Protein AF-A0A955KYK0-F1 (afdb_monomer)

pLDDT: mean 87.29, std 10.9, range [52.12, 98.12]

Secondary structure (DSSP, 8-state):
---HHHHHHHHHHHHHHHHHHHHHSS-S---HHHHHHHHHHHHHHHHHHHHHHHHHHTT--S-HHHHHT--HHHHHHHHHHHHHHHHHHHHHTT---HHHHHHHHHHHHHHTT-

Radius of gyration: 17.11 Å; Cα contacts (8 Å, |Δi|>4): 64; chains: 1; bounding box: 44×31×44 Å

Sequence (114 aa):
MISETVWNELMQYIDHIHDKTPELTIKKSLSQTEHTLSALSCLTEEVGELAAEVRKFTKCSFSQRKVDAFCIEDLENEASDVLITLLLLLKSVGIENLDESLIRKVGKNKARGY

Mean predicted aligned error: 5.68 Å

Nearest PDB structures (foldseek):
  2efk-assembly1_A-2  TM=2.787E-01  e=3.062E+00  Homo sapiens
  7nsu-assembly1_D  TM=2.883E-01  e=4.024E+00  Escherichia coli
  7a0g-assembly1_JJJ  TM=2.681E-01  e=3.415E+00  Serratia marcescens

Solvent-accessible surface area (backbone atoms only — not comparable to full-atom values): 6330 Å² total; per-residue (Å²): 131,87,48,72,67,60,51,52,52,49,52,52,48,48,51,52,48,62,71,42,44,59,78,75,38,97,56,81,80,69,50,63,66,53,48,33,52,50,33,50,50,51,34,54,49,32,50,51,52,31,53,48,41,51,25,18,71,71,61,71,44,98,41,66,71,53,32,74,63,55,53,70,66,58,42,54,48,30,52,45,48,31,50,52,35,46,53,44,31,43,49,48,71,68,55,86,59,58,67,63,51,50,53,54,50,51,55,56,37,49,78,72,73,99

Structure (mmCIF, N/CA/C/O backbone):
data_AF-A0A955KYK0-F1
#
_entry.id   AF-A0A955KYK0-F1
#
loop_
_atom_site.group_PDB
_atom_site.id
_atom_site.type_symbol
_atom_site.label_atom_id
_atom_site.label_alt_id
_atom_site.label_comp_id
_atom_site.label_asym_id
_atom_site.label_entity_id
_atom_site.label_seq_id
_atom_site.pdbx_PDB_ins_code
_atom_site.Cartn_x
_atom_site.Cartn_y
_atom_site.Cartn_z
_atom_site.occupancy
_atom_site.B_iso_or_equiv
_atom_site.auth_seq_id
_atom_site.auth_comp_id
_atom_site.auth_asym_id
_atom_site.auth_atom_id
_atom_site.pdbx_PDB_model_num
ATOM 1 N N . MET A 1 1 ? -5.134 -15.603 -5.689 1.00 59.22 1 MET A N 1
ATOM 2 C CA . MET A 1 1 ? -6.186 -15.210 -4.724 1.00 59.22 1 MET A CA 1
ATOM 3 C C . MET A 1 1 ? -5.594 -15.343 -3.340 1.00 59.22 1 MET A C 1
ATOM 5 O O . MET A 1 1 ? -5.015 -16.388 -3.071 1.00 59.22 1 ME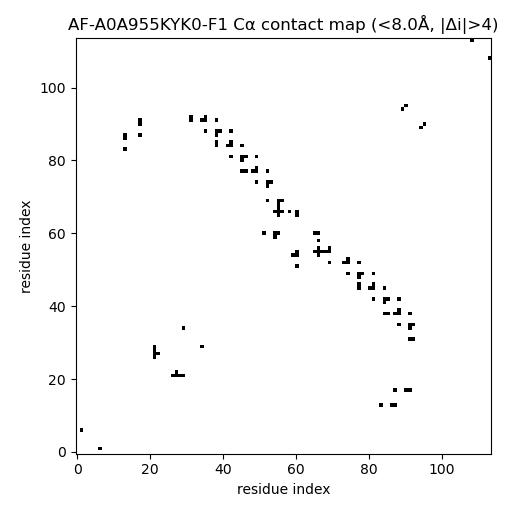T A O 1
ATOM 9 N N . ILE A 1 2 ? -5.703 -14.308 -2.510 1.00 73.88 2 ILE A N 1
ATOM 10 C CA . ILE A 1 2 ? -5.304 -14.378 -1.100 1.00 73.88 2 ILE A CA 1
ATOM 11 C C . ILE A 1 2 ? -6.335 -15.260 -0.389 1.00 73.88 2 ILE A C 1
ATOM 13 O O . ILE A 1 2 ? -7.537 -15.054 -0.560 1.00 73.88 2 ILE A O 1
ATOM 17 N N . SER A 1 3 ? -5.879 -16.293 0.315 1.00 88.69 3 SER A N 1
ATOM 18 C CA . SER A 1 3 ? -6.762 -17.151 1.106 1.00 88.69 3 SER A CA 1
ATOM 19 C C . SER A 1 3 ? -7.189 -16.429 2.384 1.00 88.69 3 SER A C 1
ATOM 21 O O . SER A 1 3 ? -6.495 -15.532 2.856 1.00 88.69 3 SER A O 1
ATOM 23 N N . GLU A 1 4 ? -8.310 -16.839 2.976 1.00 86.81 4 GLU A N 1
ATOM 24 C CA . GLU A 1 4 ? -8.779 -16.280 4.253 1.00 86.81 4 GLU A CA 1
ATOM 25 C C . GLU A 1 4 ? -7.723 -16.420 5.361 1.00 86.81 4 GLU A C 1
ATOM 27 O O . GLU A 1 4 ? -7.503 -15.497 6.137 1.00 86.81 4 GLU A O 1
ATOM 32 N N . THR A 1 5 ? -6.994 -17.540 5.383 1.00 91.06 5 THR A N 1
ATOM 33 C CA . THR A 1 5 ? -5.884 -17.761 6.319 1.00 91.06 5 THR A CA 1
ATOM 34 C C . THR A 1 5 ? -4.777 -16.722 6.151 1.00 91.06 5 THR A C 1
ATOM 36 O O . THR A 1 5 ? -4.383 -16.103 7.132 1.00 91.06 5 THR A O 1
ATOM 39 N N . VAL A 1 6 ? -4.323 -16.481 4.916 1.00 88.56 6 VAL A N 1
ATOM 40 C CA . VAL A 1 6 ? -3.261 -15.498 4.637 1.00 88.56 6 VAL A CA 1
ATOM 41 C C . VAL A 1 6 ? -3.733 -14.077 4.951 1.00 88.56 6 VAL A C 1
ATOM 43 O O . VAL A 1 6 ? -2.964 -13.273 5.466 1.00 88.56 6 VAL A O 1
ATOM 46 N N . TRP A 1 7 ? -5.005 -13.765 4.687 1.00 89.00 7 TRP A N 1
ATOM 47 C CA . TRP A 1 7 ? -5.587 -12.475 5.059 1.00 89.00 7 TRP A CA 1
ATOM 48 C C . TRP A 1 7 ? -5.585 -12.262 6.576 1.00 89.00 7 TRP A C 1
ATOM 50 O O . TRP A 1 7 ?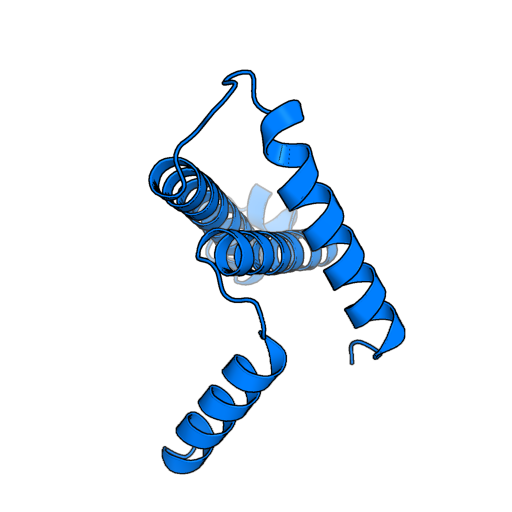 -5.159 -11.212 7.050 1.00 89.00 7 TRP A O 1
ATOM 60 N N . ASN A 1 8 ? -5.992 -13.273 7.345 1.00 90.00 8 ASN A N 1
ATOM 61 C CA . ASN A 1 8 ? -6.000 -13.200 8.804 1.00 90.00 8 AS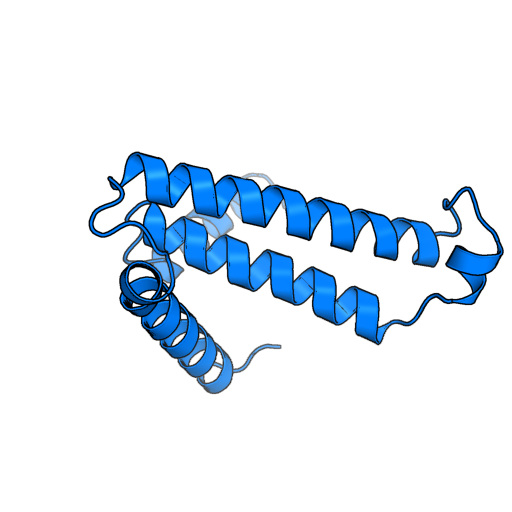N A CA 1
ATOM 62 C C . ASN A 1 8 ? -4.587 -13.050 9.384 1.00 90.00 8 ASN A C 1
ATOM 64 O O . ASN A 1 8 ? -4.392 -12.249 10.295 1.00 90.00 8 ASN A O 1
ATOM 68 N N . GLU A 1 9 ? -3.602 -13.776 8.849 1.00 92.25 9 GLU A N 1
ATOM 69 C CA . GLU A 1 9 ? -2.193 -13.629 9.242 1.00 92.25 9 GLU A CA 1
ATOM 70 C C . GLU A 1 9 ? -1.666 -12.220 8.950 1.00 92.25 9 GLU A C 1
ATOM 72 O O . GLU A 1 9 ? -1.036 -11.604 9.812 1.00 92.25 9 GLU A O 1
ATOM 77 N N . LEU A 1 10 ? -1.979 -11.671 7.771 1.00 90.81 10 LEU A N 1
ATOM 78 C CA . LEU A 1 10 ? -1.623 -10.300 7.418 1.00 90.81 10 LEU A CA 1
ATOM 79 C C . LEU A 1 10 ? -2.251 -9.301 8.394 1.0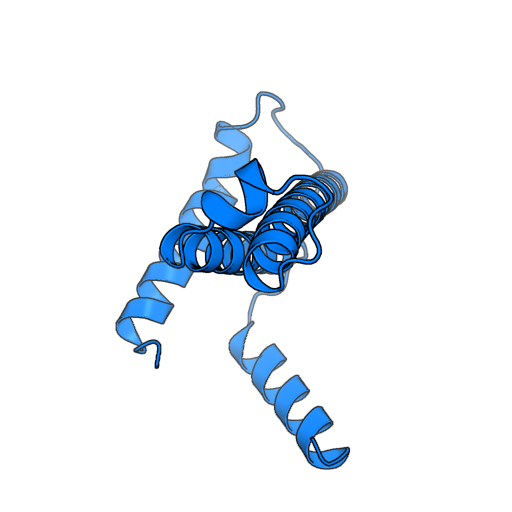0 90.81 10 LEU A C 1
ATOM 81 O O . LEU A 1 10 ? -1.544 -8.457 8.934 1.00 90.81 10 LEU A O 1
ATOM 85 N N . MET A 1 11 ? -3.549 -9.405 8.677 1.00 90.19 11 MET A N 1
ATOM 86 C CA . MET A 1 11 ? -4.209 -8.483 9.606 1.00 90.19 11 MET A CA 1
ATOM 87 C C . MET A 1 11 ? -3.643 -8.587 11.029 1.00 90.19 11 MET A C 1
ATOM 89 O O . MET A 1 11 ? -3.411 -7.560 11.661 1.00 90.19 11 MET A O 1
ATOM 93 N N . GLN A 1 12 ? -3.313 -9.792 11.507 1.00 91.00 12 GLN A N 1
ATOM 94 C CA . GLN A 1 12 ? -2.619 -9.975 12.790 1.00 91.00 12 GLN A CA 1
ATOM 95 C C . GLN A 1 12 ? -1.231 -9.319 12.804 1.00 91.00 12 GLN A C 1
ATOM 97 O O . GLN A 1 12 ? -0.828 -8.738 13.813 1.00 91.00 12 GLN A O 1
ATOM 102 N N . TYR A 1 13 ? -0.500 -9.387 11.692 1.00 90.50 13 TYR A N 1
ATOM 103 C CA . TYR A 1 13 ? 0.786 -8.712 11.538 1.00 90.50 13 TYR A CA 1
ATOM 104 C C . TYR A 1 13 ? 0.640 -7.181 11.553 1.00 90.50 13 TYR A C 1
ATOM 106 O O . TYR A 1 13 ? 1.386 -6.503 12.263 1.00 90.50 13 TYR A O 1
ATOM 114 N N . ILE A 1 14 ? -0.355 -6.637 10.843 1.00 89.38 14 ILE A N 1
ATOM 115 C CA . ILE A 1 14 ? -0.681 -5.201 10.853 1.00 89.38 14 ILE A CA 1
ATOM 116 C C . ILE A 1 14 ? -1.040 -4.741 12.268 1.00 89.38 14 ILE A C 1
ATOM 118 O O . ILE A 1 14 ? -0.551 -3.705 12.721 1.00 89.38 14 ILE A O 1
ATOM 122 N N . ASP A 1 15 ? -1.842 -5.526 12.988 1.00 86.56 15 ASP A N 1
ATOM 123 C CA . ASP A 1 15 ? -2.206 -5.251 14.375 1.00 86.56 15 ASP A CA 1
ATOM 124 C C . ASP A 1 15 ? -0.974 -5.208 15.277 1.00 86.56 15 ASP A C 1
ATOM 126 O O . ASP A 1 15 ? -0.773 -4.241 16.013 1.00 86.56 15 ASP A O 1
ATOM 130 N N . HIS A 1 16 ? -0.110 -6.217 15.158 1.00 87.88 16 HIS A N 1
ATOM 131 C CA . HIS A 1 16 ? 1.124 -6.300 15.921 1.00 87.88 16 HIS A CA 1
ATOM 132 C C . HIS A 1 16 ? 2.035 -5.092 15.681 1.00 87.88 16 HIS A C 1
ATOM 134 O O . HIS A 1 16 ? 2.525 -4.498 16.642 1.00 87.88 16 HIS A O 1
ATOM 140 N N . ILE A 1 17 ? 2.256 -4.704 14.419 1.00 84.94 17 ILE A N 1
ATOM 141 C CA . ILE A 1 17 ? 3.097 -3.550 14.083 1.00 84.94 17 ILE A CA 1
ATOM 142 C C . ILE A 1 17 ? 2.481 -2.260 14.589 1.00 84.94 17 ILE A C 1
ATOM 144 O O . ILE A 1 17 ? 3.187 -1.464 15.205 1.00 84.94 17 ILE A O 1
ATOM 148 N N . HIS A 1 18 ? 1.191 -2.037 14.346 1.00 79.44 18 HIS A N 1
ATOM 149 C CA . HIS A 1 18 ? 0.514 -0.822 14.782 1.00 79.44 18 HIS A CA 1
ATOM 150 C C . HIS A 1 18 ? 0.680 -0.611 16.295 1.00 79.44 18 HIS A C 1
ATOM 152 O O . HIS A 1 18 ? 1.074 0.471 16.731 1.00 79.44 18 HIS A O 1
ATOM 158 N N . ASP A 1 19 ? 0.484 -1.667 17.085 1.00 80.31 19 ASP A N 1
ATOM 159 C CA . ASP A 1 19 ? 0.572 -1.608 18.546 1.00 80.31 19 ASP A CA 1
ATOM 160 C C . ASP A 1 19 ? 2.024 -1.489 19.046 1.00 80.31 19 ASP A C 1
ATOM 162 O O . ASP A 1 19 ? 2.283 -0.883 20.087 1.00 80.31 19 ASP A O 1
ATOM 166 N N . LYS A 1 20 ? 2.991 -2.021 18.285 1.00 79.62 20 LYS A N 1
ATOM 167 C CA . LYS A 1 20 ? 4.439 -1.934 18.556 1.00 79.62 20 LYS A CA 1
ATOM 168 C C . LYS A 1 20 ? 5.082 -0.633 18.079 1.00 79.62 20 LYS A C 1
ATOM 170 O O . LYS A 1 20 ? 6.134 -0.253 18.591 1.00 79.62 20 LYS A O 1
ATOM 175 N N . THR A 1 21 ? 4.484 0.065 17.117 1.00 69.56 21 THR A N 1
ATOM 176 C CA . THR A 1 21 ? 5.045 1.281 16.500 1.00 69.56 21 THR A CA 1
ATOM 177 C C . THR A 1 21 ? 5.406 2.369 17.530 1.00 69.56 21 THR A C 1
ATOM 179 O O . THR A 1 21 ? 6.490 2.951 17.413 1.00 69.56 21 THR A O 1
ATOM 182 N N . PRO A 1 22 ? 4.607 2.622 18.589 1.00 63.56 22 PRO A N 1
ATOM 183 C CA . PRO A 1 22 ? 4.984 3.544 19.666 1.00 63.56 22 PRO A CA 1
ATOM 184 C C . PRO A 1 22 ? 6.236 3.130 20.459 1.00 63.56 22 PRO A C 1
ATOM 186 O O . PRO A 1 22 ? 6.899 3.988 21.033 1.00 63.56 22 PRO A O 1
ATOM 189 N N . GLU A 1 23 ? 6.566 1.835 20.515 1.00 61.41 23 GLU A N 1
ATOM 190 C CA . GLU A 1 23 ? 7.777 1.316 21.176 1.00 61.41 23 GLU A CA 1
ATOM 191 C C . GLU A 1 23 ? 9.008 1.384 20.256 1.00 61.41 23 GLU A C 1
ATOM 193 O O . GLU A 1 23 ? 10.133 1.526 20.734 1.00 61.41 23 GLU A O 1
ATOM 198 N N . LEU A 1 24 ? 8.792 1.290 18.939 1.00 58.69 24 LEU A N 1
ATOM 199 C CA . LEU A 1 24 ? 9.830 1.329 17.900 1.00 58.69 24 LEU A CA 1
ATOM 200 C C . LEU A 1 24 ? 10.229 2.758 17.501 1.00 58.69 24 LEU A C 1
ATOM 202 O O . LEU A 1 24 ? 11.310 2.979 16.958 1.00 58.69 24 LEU A O 1
ATOM 206 N N . THR A 1 25 ? 9.374 3.740 17.784 1.00 56.75 25 THR A N 1
ATOM 207 C CA . THR A 1 25 ? 9.639 5.155 17.524 1.00 56.75 25 THR A CA 1
ATOM 208 C C . THR A 1 25 ? 10.121 5.841 18.804 1.00 56.75 25 THR A C 1
ATOM 210 O O . THR A 1 25 ? 9.507 5.758 19.860 1.00 56.75 25 THR A O 1
ATOM 213 N N . ILE A 1 26 ? 11.248 6.558 18.728 1.00 55.34 26 ILE A N 1
ATOM 214 C CA . ILE A 1 26 ? 11.935 7.191 19.880 1.00 55.34 26 ILE A CA 1
ATOM 215 C C . ILE A 1 26 ? 11.038 8.211 20.635 1.00 55.34 26 ILE A C 1
ATOM 217 O O . ILE A 1 26 ? 11.355 8.638 21.747 1.00 55.34 26 ILE A O 1
ATOM 221 N N . LYS A 1 27 ? 9.883 8.592 20.072 1.00 54.59 27 LYS A N 1
ATOM 222 C CA . LYS A 1 27 ? 8.924 9.523 20.670 1.00 54.59 27 LYS A CA 1
ATOM 223 C C . LYS A 1 27 ? 7.816 8.779 21.415 1.00 54.59 27 LYS A C 1
ATOM 225 O O . LYS A 1 27 ? 6.785 8.431 20.849 1.00 54.59 27 LYS A O 1
ATOM 230 N N . LYS A 1 28 ? 7.989 8.643 22.733 1.00 52.12 28 LYS A N 1
ATOM 231 C CA . LYS A 1 28 ? 6.877 8.343 23.645 1.00 52.12 28 LYS A CA 1
ATOM 232 C C . LYS A 1 28 ? 5.785 9.409 23.462 1.00 52.12 28 LYS A C 1
ATOM 234 O O . LYS A 1 28 ? 6.019 10.574 23.774 1.00 52.12 28 LYS A O 1
ATOM 239 N N . SER A 1 29 ? 4.609 8.987 22.993 1.00 62.28 29 SER A N 1
ATOM 240 C CA . SER A 1 29 ? 3.375 9.766 22.765 1.00 62.28 29 SER A CA 1
ATOM 241 C C . SER A 1 29 ? 3.339 10.677 21.529 1.00 62.28 29 SER A C 1
ATOM 243 O O . SER A 1 29 ? 3.249 11.896 21.640 1.00 62.28 29 SER A O 1
ATOM 245 N N . LEU A 1 30 ? 3.341 10.087 20.331 1.00 67.69 30 LEU A N 1
ATOM 246 C CA . LEU A 1 30 ? 2.774 10.776 19.168 1.00 67.69 30 LEU A CA 1
ATOM 247 C C . LEU A 1 30 ? 1.247 10.874 19.337 1.00 67.69 30 LEU A C 1
ATOM 249 O O . LEU A 1 30 ? 0.596 9.943 19.812 1.00 67.69 30 LEU A O 1
ATOM 253 N N . SER A 1 31 ? 0.666 12.005 18.953 1.00 77.62 31 SER A N 1
ATOM 254 C CA . SER A 1 31 ? -0.786 12.142 18.821 1.00 77.62 31 SER A CA 1
ATOM 255 C C . SER A 1 31 ? -1.318 11.295 17.656 1.00 77.62 31 SER A C 1
ATOM 257 O O . SER A 1 31 ? -0.579 10.949 16.733 1.00 77.62 31 SER A O 1
ATOM 259 N N . GLN A 1 32 ? -2.626 11.015 17.640 1.00 76.44 32 GLN A N 1
ATOM 260 C CA . GLN A 1 32 ? -3.279 10.311 16.525 1.00 76.44 32 GLN A CA 1
ATOM 261 C C . GLN A 1 32 ? -2.997 10.976 15.167 1.00 76.44 32 GLN A C 1
ATOM 263 O O . GLN A 1 32 ? -2.770 10.306 14.158 1.00 76.44 32 GLN A O 1
ATOM 268 N N . THR A 1 33 ? -2.986 12.312 15.149 1.00 83.06 33 THR A N 1
ATOM 269 C CA . THR A 1 33 ? -2.681 13.110 13.960 1.00 83.06 33 THR A CA 1
ATOM 270 C C . THR A 1 33 ? -1.250 12.880 13.491 1.00 83.06 33 THR A C 1
ATOM 272 O O . THR A 1 33 ? -1.026 12.680 12.303 1.00 83.06 33 THR A O 1
ATOM 275 N N . GLU A 1 34 ? -0.276 12.870 14.401 1.00 80.94 34 GLU A N 1
ATOM 276 C CA . GLU A 1 34 ? 1.123 12.614 14.045 1.00 80.94 34 GLU A CA 1
ATOM 277 C C . GLU A 1 34 ? 1.338 11.178 13.558 1.00 80.94 34 GLU A C 1
ATOM 279 O O . GLU A 1 34 ? 2.058 10.979 12.583 1.00 80.94 34 GLU A O 1
ATOM 284 N N . HIS A 1 35 ? 0.663 10.193 14.160 1.00 76.31 35 HIS A N 1
ATOM 285 C CA . HIS A 1 35 ? 0.659 8.816 13.658 1.00 76.31 35 HIS A CA 1
ATOM 286 C C . HIS A 1 35 ? 0.102 8.732 12.233 1.00 76.31 35 HIS A C 1
ATOM 288 O O . HIS A 1 35 ? 0.731 8.144 11.356 1.00 76.31 35 HIS A O 1
ATOM 294 N N . THR A 1 36 ? -1.034 9.386 11.980 1.00 82.69 36 THR A N 1
ATOM 295 C CA . THR A 1 36 ? -1.654 9.443 10.648 1.00 82.69 36 THR A CA 1
ATOM 296 C C . THR A 1 36 ? -0.724 10.090 9.622 1.00 82.69 36 THR A C 1
ATOM 298 O O . THR A 1 36 ? -0.549 9.564 8.526 1.00 82.69 36 THR A O 1
ATOM 301 N N . LEU A 1 37 ? -0.108 11.226 9.967 1.00 86.12 37 LEU A N 1
ATOM 302 C CA . LEU A 1 37 ? 0.802 11.939 9.070 1.00 86.12 37 LEU A CA 1
ATOM 303 C C . LEU A 1 37 ? 2.072 11.133 8.785 1.00 86.12 37 LEU A C 1
ATOM 305 O O . LEU A 1 37 ? 2.528 11.113 7.645 1.00 86.12 37 LEU A O 1
ATOM 309 N N . SER A 1 38 ? 2.614 10.444 9.791 1.00 83.44 38 SER A N 1
ATOM 310 C CA . SER A 1 38 ? 3.768 9.563 9.610 1.00 83.44 38 SER A CA 1
ATOM 311 C C . SER A 1 38 ? 3.432 8.403 8.674 1.00 83.44 38 SER A C 1
ATOM 313 O O . SER A 1 38 ? 4.156 8.182 7.711 1.00 83.44 38 SER A O 1
ATOM 315 N N . ALA A 1 39 ? 2.312 7.710 8.903 1.00 83.00 39 ALA A N 1
ATOM 316 C CA . ALA A 1 39 ? 1.875 6.607 8.048 1.00 83.00 39 ALA A CA 1
ATOM 317 C C . ALA A 1 39 ? 1.588 7.069 6.607 1.00 83.00 39 ALA A C 1
ATOM 319 O O . ALA A 1 39 ? 1.896 6.360 5.653 1.00 83.00 39 ALA A O 1
ATOM 320 N N . LEU A 1 40 ? 1.048 8.280 6.431 1.00 90.25 40 LEU A N 1
ATOM 321 C CA . LEU A 1 40 ? 0.829 8.871 5.110 1.00 90.25 40 LEU A CA 1
ATOM 322 C C . LEU A 1 40 ? 2.144 9.230 4.397 1.00 90.25 40 LEU A C 1
ATOM 324 O O . LEU A 1 40 ? 2.234 9.080 3.177 1.00 90.25 40 LEU A O 1
ATOM 328 N N . SER A 1 41 ? 3.154 9.695 5.141 1.00 90.44 41 SER A N 1
ATOM 329 C CA . SER A 1 41 ? 4.499 9.935 4.604 1.00 90.44 41 SER A CA 1
ATOM 330 C C . SER A 1 41 ? 5.109 8.633 4.096 1.00 90.44 41 SER A C 1
ATOM 332 O O . SER A 1 41 ? 5.492 8.577 2.932 1.00 90.44 41 SER A O 1
ATOM 334 N N . CYS A 1 42 ? 5.092 7.575 4.914 1.00 91.06 42 CYS A N 1
ATOM 335 C CA . CYS A 1 42 ? 5.569 6.251 4.512 1.00 91.06 42 CYS A CA 1
ATOM 336 C C . CYS A 1 42 ? 4.818 5.750 3.273 1.00 91.06 42 CYS A C 1
ATOM 338 O O . CYS A 1 42 ? 5.440 5.388 2.288 1.00 91.06 42 CYS A O 1
ATOM 340 N N . LEU A 1 43 ? 3.482 5.853 3.242 1.00 9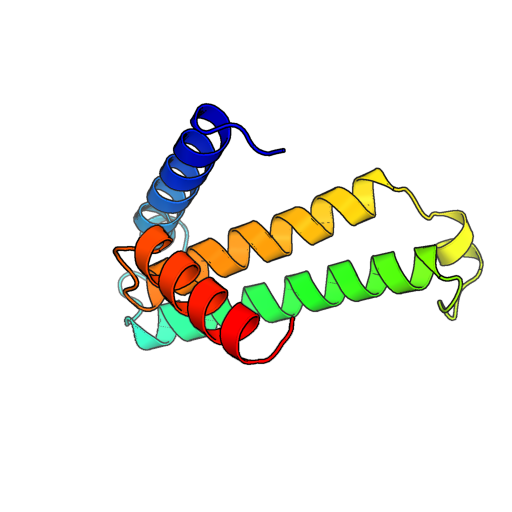4.81 43 LEU A N 1
ATOM 341 C CA . LEU A 1 43 ? 2.705 5.446 2.064 1.00 94.81 43 LEU A CA 1
ATOM 342 C C . LEU A 1 43 ? 3.133 6.198 0.793 1.00 94.81 43 LEU A C 1
ATOM 344 O O . LEU A 1 43 ? 3.113 5.640 -0.301 1.00 94.81 43 LEU A O 1
ATOM 348 N N . THR A 1 44 ? 3.496 7.475 0.923 1.00 96.00 44 THR A N 1
ATOM 349 C CA . THR A 1 44 ? 3.975 8.282 -0.206 1.00 96.00 44 THR A CA 1
ATOM 350 C C . THR A 1 44 ? 5.342 7.806 -0.699 1.00 96.00 44 THR A C 1
ATOM 352 O O . THR A 1 44 ? 5.580 7.818 -1.907 1.00 96.00 44 THR A O 1
ATOM 355 N N . GLU A 1 45 ? 6.217 7.388 0.216 1.00 96.94 45 GLU A N 1
ATOM 356 C CA . GLU A 1 45 ? 7.520 6.793 -0.092 1.00 96.94 45 GLU A CA 1
ATOM 357 C C . GLU A 1 45 ? 7.335 5.471 -0.851 1.00 96.94 45 GLU A C 1
ATOM 359 O O . GLU A 1 45 ? 7.775 5.397 -1.999 1.00 96.94 45 GLU A O 1
ATOM 364 N N . GLU A 1 46 ? 6.547 4.528 -0.319 1.00 97.75 46 GLU A N 1
ATOM 365 C CA . GLU A 1 46 ? 6.291 3.222 -0.962 1.00 97.75 46 GLU A CA 1
ATOM 366 C C . GLU A 1 46 ? 5.678 3.369 -2.365 1.00 97.75 46 GLU A C 1
ATOM 368 O O . GLU A 1 46 ? 6.053 2.698 -3.326 1.00 97.75 46 GLU A O 1
ATOM 373 N N . VAL A 1 47 ? 4.744 4.312 -2.548 1.00 98.12 47 VAL A N 1
ATOM 374 C CA . VAL A 1 47 ? 4.172 4.591 -3.879 1.00 98.12 47 VAL A CA 1
ATOM 375 C C . VAL A 1 47 ? 5.237 5.133 -4.842 1.00 98.12 47 VAL A C 1
ATOM 377 O O . VAL A 1 47 ? 5.174 4.881 -6.050 1.00 98.12 47 VAL A O 1
ATOM 380 N N . GLY A 1 48 ? 6.212 5.889 -4.336 1.00 97.69 48 GLY A N 1
ATOM 381 C CA . GLY A 1 48 ? 7.349 6.383 -5.106 1.00 97.69 48 GLY A CA 1
ATOM 382 C C . GLY A 1 48 ? 8.290 5.267 -5.565 1.00 97.69 48 GLY A C 1
ATOM 383 O O . GLY A 1 48 ? 8.734 5.294 -6.723 1.00 97.69 48 GLY A O 1
ATOM 384 N N . GLU A 1 49 ? 8.551 4.297 -4.690 1.00 97.31 49 GLU A N 1
ATOM 385 C CA . GLU A 1 49 ? 9.369 3.107 -4.956 1.00 97.31 49 GLU A CA 1
ATOM 386 C C . GLU A 1 49 ? 8.670 2.181 -5.961 1.00 97.31 49 GLU A C 1
ATOM 388 O O . GLU A 1 49 ? 9.213 1.932 -7.045 1.00 97.31 49 GLU A O 1
ATOM 393 N N . LEU A 1 50 ? 7.384 1.876 -5.753 1.00 97.81 50 LEU A N 1
ATOM 394 C CA . LEU A 1 50 ? 6.554 1.168 -6.733 1.00 97.81 50 LEU A CA 1
ATOM 395 C C . LEU A 1 50 ? 6.549 1.865 -8.104 1.00 97.81 50 LEU A C 1
ATOM 397 O O . LEU A 1 50 ? 6.711 1.232 -9.152 1.00 97.81 50 LEU A O 1
ATOM 401 N N . ALA A 1 51 ? 6.403 3.193 -8.139 1.00 96.56 51 ALA A N 1
ATOM 402 C CA . ALA A 1 51 ? 6.460 3.948 -9.389 1.00 96.56 51 ALA A CA 1
ATOM 403 C C . ALA A 1 51 ? 7.844 3.874 -10.060 1.00 96.56 51 ALA A C 1
ATOM 405 O O . ALA A 1 51 ? 7.953 4.007 -11.285 1.00 96.56 51 ALA A O 1
ATOM 406 N N . ALA A 1 52 ? 8.928 3.713 -9.298 1.00 95.12 52 ALA A N 1
ATOM 407 C CA . ALA A 1 52 ? 10.254 3.470 -9.853 1.00 95.12 52 ALA A CA 1
ATOM 408 C C . ALA A 1 52 ? 10.323 2.100 -10.543 1.00 95.12 52 ALA A C 1
ATOM 410 O O . ALA A 1 52 ? 10.746 2.062 -11.703 1.00 95.12 52 ALA A O 1
ATOM 411 N N . GLU A 1 53 ? 9.829 1.032 -9.913 1.00 96.62 53 GLU A N 1
ATOM 412 C CA . GLU A 1 53 ? 9.799 -0.314 -10.507 1.00 96.62 53 GLU A CA 1
ATOM 413 C C . GLU A 1 53 ? 8.904 -0.385 -11.742 1.00 96.62 53 GLU A C 1
ATOM 415 O O . GLU A 1 53 ? 9.333 -0.879 -12.788 1.00 96.62 53 GLU A O 1
ATOM 420 N N . VAL A 1 54 ? 7.713 0.225 -11.699 1.00 96.38 54 VAL A N 1
ATOM 421 C CA . VAL A 1 54 ? 6.829 0.324 -12.873 1.00 96.38 54 VAL A CA 1
ATOM 422 C C . VAL A 1 54 ? 7.541 1.017 -14.036 1.00 96.38 54 VAL A C 1
ATOM 424 O O . VAL A 1 54 ? 7.448 0.558 -15.171 1.00 96.38 54 VAL A O 1
ATOM 427 N N . ARG A 1 55 ? 8.312 2.085 -13.789 1.00 95.44 55 ARG A N 1
ATOM 428 C CA . ARG A 1 55 ? 9.080 2.761 -14.853 1.00 95.44 55 ARG A CA 1
ATOM 429 C C . ARG A 1 55 ? 10.193 1.890 -15.430 1.00 95.44 55 ARG A C 1
ATOM 431 O O . ARG A 1 55 ? 10.496 2.034 -16.617 1.00 95.44 55 ARG A O 1
ATOM 438 N N . LYS A 1 56 ? 10.821 1.022 -14.628 1.00 95.06 56 LYS A N 1
ATOM 439 C CA . LYS A 1 56 ? 11.777 0.029 -15.143 1.00 95.06 56 LYS A CA 1
ATOM 440 C C . LYS A 1 56 ? 11.044 -0.991 -16.020 1.00 95.06 56 LYS A C 1
ATOM 442 O O . LYS A 1 56 ? 11.430 -1.165 -17.174 1.00 95.06 56 LYS A O 1
ATOM 447 N N . PHE A 1 57 ? 9.941 -1.556 -15.520 1.00 94.94 57 PHE A N 1
ATOM 448 C CA . PHE A 1 57 ? 9.093 -2.526 -16.221 1.00 94.94 57 PHE A CA 1
ATOM 449 C C . PHE A 1 57 ? 8.586 -2.005 -17.575 1.00 94.94 57 PHE A C 1
ATOM 451 O O . PHE A 1 57 ? 8.743 -2.662 -18.604 1.00 94.94 57 PHE A O 1
ATOM 458 N N . THR A 1 58 ? 8.035 -0.788 -17.609 1.00 94.50 58 THR A N 1
ATOM 459 C CA . THR A 1 58 ? 7.505 -0.173 -18.838 1.00 94.50 58 THR A CA 1
ATOM 460 C C . THR A 1 58 ? 8.589 0.425 -19.735 1.00 94.50 58 THR A C 1
ATOM 462 O O . THR A 1 58 ? 8.266 1.041 -20.751 1.00 94.50 58 THR A O 1
ATOM 465 N N . LYS A 1 59 ? 9.874 0.275 -19.379 1.00 92.88 59 LYS A N 1
ATOM 466 C CA . LYS A 1 59 ? 11.027 0.860 -20.086 1.00 92.88 59 LYS A CA 1
ATOM 467 C C . LYS A 1 59 ? 10.958 2.388 -20.220 1.00 92.88 59 LYS A C 1
ATOM 469 O O . LYS A 1 59 ? 11.567 2.967 -21.115 1.00 92.88 59 LYS A O 1
ATOM 474 N N . CYS A 1 60 ? 10.234 3.053 -19.321 1.00 92.00 60 CYS A N 1
ATOM 475 C CA . CYS A 1 60 ? 10.104 4.513 -19.273 1.00 92.00 60 CYS A CA 1
ATOM 476 C C . CYS A 1 60 ? 11.135 5.173 -18.339 1.00 92.00 60 CYS A C 1
ATOM 478 O O . CYS A 1 60 ? 11.036 6.362 -18.041 1.00 92.00 60 CYS A O 1
ATOM 480 N N . SER A 1 61 ? 12.109 4.414 -17.836 1.00 88.81 61 SER A N 1
ATOM 481 C CA . SER A 1 61 ? 13.200 4.944 -17.020 1.00 88.81 61 SER A CA 1
ATOM 482 C C . SER A 1 61 ? 14.244 5.662 -17.882 1.00 88.81 61 SER A C 1
ATOM 484 O O . SER A 1 61 ? 14.629 5.178 -18.942 1.00 88.81 61 SER A O 1
ATOM 486 N N . PHE A 1 62 ? 14.778 6.782 -17.388 1.00 87.25 62 PHE A N 1
ATOM 487 C CA . PHE A 1 62 ? 15.849 7.541 -18.055 1.00 87.25 62 PHE A CA 1
ATOM 488 C C . PHE A 1 62 ? 17.204 6.809 -18.099 1.00 87.25 62 PHE A C 1
ATOM 490 O O . PHE A 1 62 ? 18.154 7.302 -18.700 1.00 87.25 62 PHE A O 1
ATOM 497 N N . SER A 1 63 ? 17.327 5.655 -17.435 1.00 92.62 63 SER A N 1
ATOM 498 C CA . SER A 1 63 ? 18.560 4.871 -17.367 1.00 92.62 63 SER A CA 1
ATOM 499 C C . SER A 1 63 ? 18.334 3.464 -17.903 1.00 92.62 63 SER A C 1
ATOM 501 O O . SER A 1 63 ? 17.622 2.678 -17.278 1.00 92.62 63 SER A O 1
ATOM 503 N N . GLN A 1 64 ? 19.015 3.122 -19.000 1.00 91.31 64 GLN A N 1
ATOM 504 C CA . GLN A 1 64 ? 18.966 1.774 -19.574 1.00 91.31 64 GLN A CA 1
ATOM 505 C C . GLN A 1 64 ? 19.430 0.717 -18.564 1.00 91.31 64 GLN A C 1
ATOM 507 O O . GLN A 1 64 ? 18.748 -0.278 -18.374 1.00 91.31 64 GLN A O 1
ATOM 512 N N . ARG A 1 65 ? 20.489 1.002 -17.791 1.00 94.19 65 ARG A N 1
ATOM 513 C CA . ARG A 1 65 ? 20.945 0.133 -16.692 1.00 94.19 65 ARG A CA 1
ATOM 514 C C . ARG A 1 65 ? 19.834 -0.177 -15.682 1.00 94.19 65 ARG A C 1
ATOM 516 O O . ARG A 1 65 ? 19.797 -1.281 -15.157 1.00 94.19 65 ARG A O 1
ATOM 523 N N . LYS A 1 66 ? 18.954 0.785 -15.376 1.00 90.44 66 LYS A N 1
ATOM 524 C CA . LYS A 1 66 ? 17.816 0.551 -14.470 1.00 90.44 66 LYS A CA 1
ATOM 525 C C . LYS A 1 66 ? 16.734 -0.307 -15.124 1.00 90.44 66 LYS A C 1
ATOM 527 O O . LYS A 1 66 ? 16.143 -1.119 -14.433 1.00 90.44 66 LYS A O 1
ATOM 532 N N . VAL A 1 67 ? 16.478 -0.123 -16.419 1.00 91.62 67 VAL A N 1
ATOM 533 C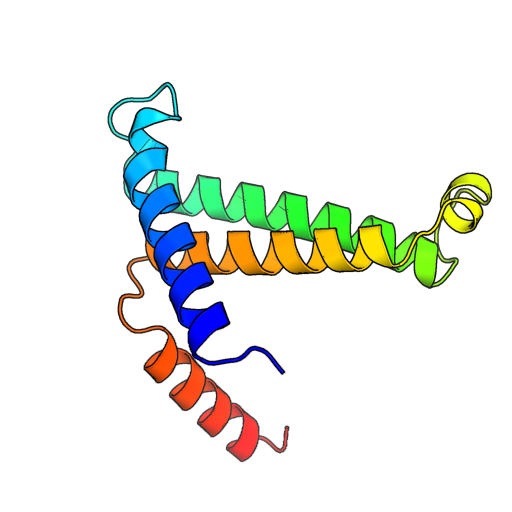 CA . VAL A 1 67 ? 15.548 -0.974 -17.182 1.00 91.62 67 VAL A CA 1
ATOM 534 C C . VAL A 1 67 ? 16.058 -2.414 -17.232 1.00 91.62 67 VAL A C 1
ATOM 536 O O . VAL A 1 67 ? 15.298 -3.337 -16.974 1.00 91.62 67 VAL A O 1
ATOM 539 N N . ASP A 1 68 ? 17.349 -2.598 -17.503 1.00 94.62 68 ASP A N 1
ATOM 540 C CA . ASP A 1 68 ? 17.978 -3.919 -17.605 1.00 94.62 68 ASP A CA 1
ATOM 541 C C . ASP A 1 68 ? 18.066 -4.638 -16.250 1.00 94.62 68 ASP A C 1
ATOM 543 O O . ASP A 1 68 ? 18.159 -5.859 -16.205 1.00 94.62 68 ASP A O 1
ATOM 547 N N . ALA A 1 69 ? 18.032 -3.881 -15.151 1.00 93.75 69 ALA A N 1
ATOM 548 C CA . ALA A 1 69 ? 18.007 -4.401 -13.787 1.00 93.75 69 ALA A CA 1
ATOM 549 C C . ALA A 1 69 ? 16.587 -4.691 -13.270 1.00 93.75 69 ALA A C 1
ATOM 551 O O . ALA A 1 69 ? 16.434 -4.964 -12.085 1.00 93.75 69 ALA A O 1
ATOM 552 N N . PHE A 1 70 ? 15.551 -4.573 -14.108 1.00 95.31 70 PHE A N 1
ATOM 553 C CA . PHE A 1 70 ? 14.185 -4.896 -13.703 1.00 95.31 70 PHE A CA 1
ATOM 554 C C . PHE A 1 70 ? 14.058 -6.368 -13.289 1.00 95.31 70 PHE A C 1
ATOM 556 O O . PHE A 1 70 ? 14.483 -7.265 -14.018 1.00 95.31 70 PHE A O 1
ATOM 563 N N . CYS A 1 71 ? 13.397 -6.584 -12.156 1.00 95.44 71 CYS A N 1
ATOM 564 C CA . CYS A 1 71 ? 13.069 -7.881 -11.590 1.00 95.44 71 CYS A CA 1
ATOM 565 C C . CYS A 1 71 ? 11.582 -7.871 -11.209 1.00 95.44 71 CYS A C 1
ATOM 567 O O . CYS A 1 71 ? 11.100 -6.873 -10.668 1.00 95.44 71 CYS A O 1
ATOM 569 N N . ILE A 1 72 ? 10.830 -8.932 -11.523 1.00 95.94 72 ILE A N 1
ATOM 570 C CA . ILE A 1 72 ? 9.385 -8.940 -11.236 1.00 95.94 72 ILE A CA 1
ATOM 571 C C . ILE A 1 72 ? 9.130 -9.027 -9.730 1.00 95.94 72 ILE A C 1
ATOM 573 O O . ILE A 1 72 ? 8.205 -8.395 -9.235 1.00 95.94 72 ILE A O 1
ATOM 577 N N . GLU A 1 73 ? 10.002 -9.727 -9.011 1.00 97.75 73 GLU A N 1
ATOM 578 C CA . GLU A 1 73 ? 9.965 -9.871 -7.563 1.00 97.75 73 GLU A CA 1
ATOM 579 C C . GLU A 1 73 ? 10.099 -8.515 -6.854 1.00 97.75 73 GLU A C 1
ATOM 581 O O . GLU A 1 73 ? 9.402 -8.276 -5.874 1.00 97.75 73 GLU A O 1
ATOM 586 N N . ASP A 1 74 ? 10.921 -7.596 -7.375 1.00 96.56 74 ASP A N 1
ATOM 587 C CA . ASP A 1 74 ? 11.037 -6.240 -6.819 1.00 96.56 74 ASP A CA 1
ATOM 588 C C . ASP A 1 74 ? 9.703 -5.492 -6.969 1.00 96.56 74 ASP A C 1
ATOM 590 O O . ASP A 1 74 ? 9.199 -4.923 -6.011 1.00 96.56 74 ASP A O 1
ATOM 594 N N . LEU A 1 75 ? 9.062 -5.569 -8.142 1.00 96.44 75 LEU A N 1
ATOM 595 C CA . LEU A 1 75 ? 7.748 -4.954 -8.360 1.00 96.44 75 LEU A CA 1
ATOM 596 C C . LEU A 1 75 ? 6.662 -5.539 -7.441 1.00 96.44 75 LEU A C 1
ATOM 598 O O . LEU A 1 75 ? 5.792 -4.803 -6.974 1.00 96.44 75 LEU A O 1
ATOM 602 N N . GLU A 1 76 ? 6.686 -6.853 -7.216 1.00 96.56 76 GLU A N 1
ATOM 603 C CA . GLU A 1 76 ? 5.763 -7.538 -6.306 1.00 96.56 76 GLU A CA 1
ATOM 604 C C . GLU A 1 76 ? 5.980 -7.119 -4.846 1.00 96.56 76 GLU A C 1
ATOM 606 O O . GLU A 1 76 ? 4.996 -6.903 -4.129 1.00 96.56 76 GLU A O 1
ATOM 611 N N . ASN A 1 77 ? 7.237 -6.955 -4.425 1.00 96.94 77 ASN A N 1
ATOM 612 C CA . ASN A 1 77 ? 7.591 -6.465 -3.093 1.00 96.94 77 ASN A CA 1
ATOM 613 C C . ASN A 1 77 ? 7.090 -5.031 -2.892 1.00 96.94 77 ASN A C 1
ATOM 615 O O . ASN A 1 77 ? 6.272 -4.813 -2.004 1.00 96.94 77 ASN A O 1
ATOM 619 N N . GLU A 1 78 ? 7.424 -4.103 -3.795 1.00 97.75 78 GLU A N 1
ATOM 620 C CA . GLU A 1 78 ? 6.983 -2.704 -3.683 1.00 97.75 78 GLU A CA 1
ATOM 621 C C . GLU A 1 78 ? 5.450 -2.566 -3.692 1.00 97.75 78 GLU A C 1
ATOM 623 O O . GLU A 1 78 ? 4.854 -1.748 -2.990 1.00 97.75 78 GLU A O 1
ATOM 628 N N . ALA A 1 79 ? 4.754 -3.390 -4.484 1.00 97.19 79 ALA A N 1
ATOM 629 C CA . ALA A 1 79 ? 3.292 -3.410 -4.478 1.00 97.19 79 ALA A CA 1
ATOM 630 C C . ALA A 1 79 ? 2.725 -3.918 -3.141 1.00 97.19 79 ALA A C 1
ATOM 632 O O . ALA A 1 79 ? 1.667 -3.456 -2.695 1.00 97.19 79 ALA A O 1
ATOM 633 N N . SER A 1 80 ? 3.419 -4.865 -2.509 1.00 95.50 80 SER A N 1
ATOM 634 C CA . SER A 1 80 ? 3.067 -5.400 -1.195 1.00 95.50 80 SER A CA 1
ATOM 635 C C . SER A 1 80 ? 3.345 -4.386 -0.084 1.00 95.50 80 SER A C 1
ATOM 637 O O . SER A 1 80 ? 2.494 -4.224 0.790 1.00 95.50 80 SER A O 1
ATOM 639 N N . ASP A 1 81 ? 4.447 -3.639 -0.159 1.00 95.56 81 ASP A N 1
ATOM 640 C CA . ASP A 1 81 ? 4.799 -2.584 0.799 1.00 95.56 81 ASP A CA 1
ATOM 641 C C . ASP A 1 81 ? 3.782 -1.435 0.773 1.00 95.56 81 ASP A C 1
ATOM 643 O O . ASP A 1 81 ? 3.298 -0.995 1.825 1.00 95.56 81 ASP A O 1
ATOM 647 N N . VAL A 1 82 ? 3.313 -1.041 -0.418 1.00 97.31 82 VAL A N 1
ATOM 648 C CA . VAL A 1 82 ? 2.187 -0.101 -0.561 1.00 97.31 82 VAL A CA 1
ATOM 649 C C . VAL A 1 82 ? 0.918 -0.635 0.109 1.00 97.31 82 VAL A C 1
ATOM 651 O O . VAL A 1 82 ? 0.226 0.113 0.808 1.00 97.31 82 VAL A O 1
ATOM 654 N N . LEU A 1 83 ? 0.579 -1.914 -0.091 1.00 94.94 83 LEU A N 1
ATOM 655 C CA . LEU A 1 83 ? -0.609 -2.519 0.518 1.00 94.94 83 LEU A CA 1
ATOM 656 C C . LEU A 1 83 ? -0.498 -2.550 2.048 1.00 94.94 83 LEU A C 1
ATOM 658 O O . LEU A 1 83 ? -1.428 -2.121 2.731 1.00 94.94 83 LEU A O 1
ATOM 662 N N . ILE A 1 84 ? 0.627 -3.026 2.583 1.00 92.81 84 ILE A N 1
ATOM 663 C CA . ILE A 1 84 ? 0.893 -3.114 4.024 1.00 92.81 84 ILE A CA 1
ATOM 664 C C . ILE A 1 84 ? 0.812 -1.725 4.662 1.00 92.81 84 ILE A C 1
ATOM 666 O O . ILE A 1 84 ? 0.103 -1.532 5.653 1.00 92.81 84 ILE A O 1
ATOM 670 N N . THR A 1 85 ? 1.462 -0.734 4.058 1.00 92.38 85 THR A N 1
ATOM 671 C CA . THR A 1 85 ? 1.492 0.632 4.588 1.00 92.38 85 THR A CA 1
ATOM 672 C C . THR A 1 85 ? 0.123 1.304 4.514 1.00 92.38 85 THR A C 1
ATOM 674 O O . THR A 1 85 ? -0.272 2.024 5.436 1.00 92.38 85 THR A O 1
ATOM 677 N N . LEU A 1 86 ? -0.670 1.014 3.477 1.00 94.19 86 LEU A N 1
ATOM 678 C CA . LEU A 1 86 ? -2.061 1.458 3.410 1.00 94.19 86 LEU A CA 1
ATOM 679 C C . LEU A 1 86 ? -2.905 0.833 4.529 1.00 94.19 86 LEU A C 1
ATOM 681 O O . LEU A 1 86 ? -3.682 1.543 5.164 1.00 94.19 86 LEU A O 1
ATOM 685 N N . LEU A 1 87 ? -2.759 -0.467 4.798 1.00 91.12 87 LEU A N 1
ATOM 686 C CA . LEU A 1 87 ? -3.476 -1.139 5.888 1.00 91.12 87 LEU A CA 1
ATOM 687 C C . LEU A 1 87 ? -3.109 -0.543 7.257 1.00 91.12 87 LEU A C 1
ATOM 689 O O . LEU A 1 87 ? -4.004 -0.267 8.059 1.00 91.12 87 LEU A O 1
ATOM 693 N N . LEU A 1 88 ? -1.822 -0.258 7.490 1.00 86.88 88 LEU A N 1
ATOM 694 C CA . LEU A 1 88 ? -1.353 0.440 8.692 1.00 86.88 88 LEU A CA 1
ATOM 695 C C . LEU A 1 88 ? -1.985 1.828 8.826 1.00 86.88 88 LEU A C 1
ATOM 697 O O . LEU A 1 88 ? -2.513 2.158 9.888 1.00 86.88 88 LEU A O 1
ATOM 701 N N . LEU A 1 89 ? -2.006 2.618 7.746 1.00 89.38 89 LEU A N 1
ATOM 702 C CA . LEU A 1 89 ? -2.647 3.933 7.733 1.00 89.38 89 LEU A CA 1
ATOM 703 C C . LEU A 1 89 ? -4.139 3.840 8.075 1.00 89.38 89 LEU A C 1
ATOM 705 O O . LEU A 1 89 ? -4.621 4.626 8.888 1.00 89.38 89 LEU A O 1
ATOM 709 N N . LEU A 1 90 ? -4.872 2.890 7.480 1.00 89.12 90 LEU A N 1
ATOM 710 C CA . LEU A 1 90 ? -6.305 2.699 7.739 1.00 89.12 90 LEU A CA 1
ATOM 711 C C . LEU A 1 90 ? -6.567 2.409 9.224 1.00 89.12 90 LEU A C 1
ATOM 713 O O . LEU A 1 90 ? -7.488 2.982 9.812 1.00 89.12 90 LEU A O 1
ATOM 717 N N . LYS A 1 91 ? -5.714 1.594 9.851 1.00 82.62 91 LYS A N 1
ATOM 718 C CA . LYS A 1 91 ? -5.782 1.348 11.292 1.00 82.62 91 LYS A CA 1
ATOM 719 C C . LYS A 1 91 ? -5.445 2.607 12.101 1.00 82.62 91 LYS A C 1
ATOM 721 O O . LYS A 1 91 ? -6.203 2.976 12.997 1.00 82.62 91 LYS A O 1
ATOM 726 N N . SER A 1 92 ? -4.403 3.347 11.718 1.00 80.88 92 SER A N 1
ATOM 727 C CA . SER A 1 92 ? -4.020 4.617 12.355 1.00 80.88 92 SER A CA 1
ATOM 728 C C . SER A 1 92 ? -5.025 5.760 12.175 1.00 80.88 92 SER A C 1
ATOM 730 O O . SER A 1 92 ? -4.928 6.752 12.887 1.00 80.88 92 SER A O 1
ATOM 732 N N . VAL A 1 93 ? -6.012 5.664 11.283 1.00 84.88 93 VAL A N 1
ATOM 733 C CA . VAL A 1 93 ? -7.125 6.636 11.215 1.00 84.88 93 VAL A CA 1
ATOM 734 C C . VAL A 1 93 ? -8.388 6.158 11.940 1.00 84.88 93 VAL A C 1
ATOM 736 O O . VAL A 1 93 ? -9.398 6.860 11.929 1.00 84.88 93 VAL A O 1
ATOM 739 N N . GLY A 1 94 ? -8.341 4.990 12.590 1.00 82.00 94 GLY A N 1
ATOM 740 C CA . GLY A 1 94 ? -9.447 4.441 13.379 1.00 82.00 94 GLY A CA 1
ATOM 741 C C . GLY A 1 94 ? -10.473 3.642 12.570 1.00 82.00 94 GLY A C 1
ATOM 742 O O . GLY A 1 94 ? -11.635 3.561 12.965 1.00 82.00 94 GLY A O 1
ATOM 743 N N . ILE A 1 95 ? -10.093 3.067 11.423 1.00 84.81 95 ILE A N 1
ATOM 744 C CA . ILE A 1 95 ? -10.971 2.136 10.701 1.00 84.81 95 ILE A CA 1
ATOM 745 C C . ILE A 1 95 ? -10.849 0.754 11.346 1.00 84.81 95 ILE A C 1
ATOM 747 O O . ILE A 1 95 ? -9.912 0.012 11.075 1.00 84.81 95 ILE A O 1
ATOM 751 N N . GLU A 1 96 ? -11.823 0.412 12.188 1.00 75.12 96 GLU A N 1
ATOM 752 C CA . GLU A 1 96 ? -11.849 -0.863 12.923 1.00 75.12 96 GLU A CA 1
ATOM 753 C C . GLU A 1 96 ? -12.461 -2.021 12.119 1.00 75.12 96 GLU A C 1
ATOM 755 O O . GLU A 1 96 ? -12.176 -3.182 12.390 1.00 75.12 96 GLU A O 1
ATOM 760 N N . ASN A 1 97 ? -13.294 -1.724 11.113 1.00 85.44 97 ASN A N 1
ATOM 761 C CA . AS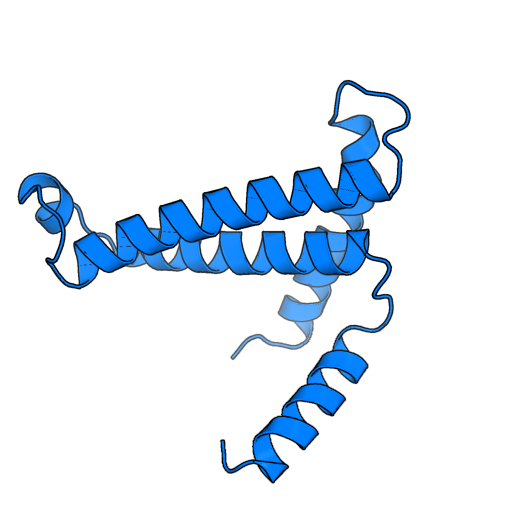N A 1 97 ? -13.994 -2.735 10.316 1.00 85.44 97 ASN A CA 1
ATOM 762 C C . ASN A 1 97 ? -13.741 -2.524 8.815 1.00 85.44 97 ASN A C 1
ATOM 764 O O . ASN A 1 97 ? -14.521 -1.891 8.088 1.00 85.44 97 ASN A O 1
ATOM 768 N N . LEU A 1 98 ? -12.573 -2.998 8.374 1.00 85.75 98 LEU A N 1
ATOM 769 C CA . LEU A 1 98 ? -12.085 -2.829 7.008 1.00 85.75 98 LEU A CA 1
ATOM 770 C C . LEU A 1 98 ? -12.970 -3.557 5.988 1.00 85.75 98 LEU A C 1
ATOM 772 O O . LEU A 1 98 ? -13.321 -2.965 4.964 1.00 85.75 98 LEU A O 1
ATOM 776 N N . ASP A 1 99 ? -13.387 -4.785 6.288 1.00 86.38 99 ASP A N 1
ATOM 777 C CA . ASP A 1 99 ? -14.174 -5.625 5.380 1.00 86.38 99 ASP A CA 1
ATOM 778 C C . ASP A 1 99 ? -15.502 -4.961 5.010 1.00 86.38 99 ASP A C 1
ATOM 780 O O . ASP A 1 99 ? -15.835 -4.820 3.829 1.00 86.38 99 ASP A O 1
ATOM 784 N N . GLU A 1 100 ? -16.236 -4.442 5.998 1.00 89.62 100 GLU A N 1
ATOM 785 C CA . GLU A 1 100 ? -17.468 -3.697 5.739 1.00 89.62 100 GLU A CA 1
ATOM 786 C C . GLU A 1 100 ? -17.221 -2.438 4.900 1.00 89.62 100 GLU A C 1
ATOM 788 O O . GLU A 1 100 ? -18.019 -2.094 4.021 1.00 89.62 100 GLU A O 1
ATOM 793 N N . SER A 1 101 ? -16.116 -1.731 5.154 1.00 89.19 101 SER A N 1
ATOM 794 C CA . SER A 1 101 ? -15.739 -0.542 4.387 1.00 89.19 101 SER A CA 1
ATOM 795 C C . SER A 1 101 ? -15.471 -0.875 2.919 1.00 89.19 101 SER A C 1
ATOM 797 O O . SER A 1 101 ? -16.001 -0.205 2.021 1.00 89.19 101 SER A O 1
ATOM 799 N N . LEU A 1 102 ? -14.726 -1.955 2.670 1.00 89.81 102 LEU A N 1
ATOM 800 C CA . LEU A 1 102 ? -14.432 -2.463 1.335 1.00 89.81 102 LEU A CA 1
ATOM 801 C C . LEU A 1 102 ? -15.705 -2.933 0.626 1.00 89.81 102 LEU A C 1
ATOM 803 O O . LEU A 1 102 ? -15.956 -2.502 -0.500 1.00 89.81 102 LEU A O 1
ATOM 807 N N . ILE A 1 103 ? -16.564 -3.715 1.287 1.00 92.38 103 ILE A N 1
ATOM 808 C CA . ILE A 1 103 ? -17.845 -4.180 0.727 1.00 92.38 103 ILE A CA 1
ATOM 809 C C . ILE A 1 103 ? -18.723 -2.990 0.318 1.00 92.38 103 ILE A C 1
ATOM 811 O O . ILE A 1 103 ? -19.228 -2.945 -0.811 1.00 92.38 103 ILE A O 1
ATOM 815 N N . ARG A 1 104 ? -18.858 -1.971 1.182 1.00 92.94 104 ARG A N 1
ATOM 816 C CA . ARG A 1 104 ? -19.589 -0.733 0.849 1.00 92.94 104 ARG A CA 1
ATOM 817 C C . ARG A 1 104 ? -18.988 -0.034 -0.370 1.00 92.94 104 ARG A C 1
ATOM 819 O O . ARG A 1 104 ? -19.728 0.460 -1.227 1.00 92.94 104 ARG A O 1
ATOM 826 N N . LYS A 1 105 ? -17.657 0.040 -0.462 1.00 93.50 105 LYS A N 1
ATOM 827 C CA . LYS A 1 105 ? -16.966 0.689 -1.583 1.00 93.50 105 LYS A CA 1
ATOM 828 C C . LYS A 1 105 ? -17.127 -0.094 -2.890 1.00 93.50 105 LYS A C 1
ATOM 830 O O . LYS A 1 105 ? -17.404 0.528 -3.917 1.00 93.50 105 LYS A O 1
ATOM 835 N N . VAL A 1 106 ? -17.052 -1.423 -2.851 1.00 94.38 106 VAL A N 1
ATOM 836 C CA . VAL A 1 106 ? -17.327 -2.308 -3.995 1.00 94.38 106 VAL A CA 1
ATOM 837 C C . VAL A 1 106 ? -18.759 -2.118 -4.490 1.00 94.38 106 VAL A C 1
ATOM 839 O O . VAL A 1 106 ? -18.961 -1.926 -5.687 1.00 94.38 106 VAL A O 1
ATOM 842 N N . GLY A 1 107 ? -19.751 -2.076 -3.593 1.00 94.44 107 GLY A N 1
ATOM 843 C CA . GLY A 1 107 ? -21.146 -1.805 -3.963 1.00 94.44 107 GLY A CA 1
ATOM 844 C C . GLY A 1 107 ? -21.316 -0.470 -4.701 1.00 94.44 107 GLY A C 1
ATOM 845 O O . GLY A 1 107 ? -21.969 -0.410 -5.743 1.00 94.44 107 GLY A O 1
ATOM 846 N N . LYS A 1 108 ? -20.651 0.592 -4.223 1.00 95.00 108 LYS A N 1
ATOM 847 C CA . LYS A 1 108 ? -20.635 1.904 -4.897 1.00 95.00 108 LYS A CA 1
ATOM 848 C C . LYS A 1 108 ? -19.953 1.866 -6.268 1.00 95.00 108 LYS A C 1
ATOM 850 O O . LYS A 1 108 ? -20.379 2.591 -7.161 1.00 95.00 108 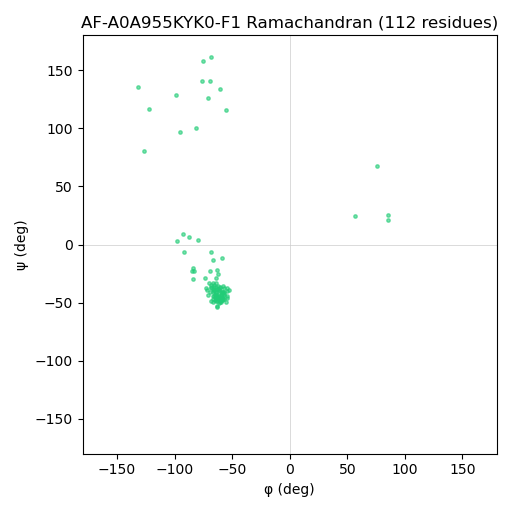LYS A O 1
ATOM 855 N N . ASN A 1 109 ? -18.892 1.080 -6.434 1.00 93.44 109 ASN A N 1
ATOM 856 C CA . ASN A 1 109 ? -18.185 0.957 -7.711 1.00 93.44 109 ASN A CA 1
ATOM 857 C C . ASN A 1 109 ? -19.025 0.191 -8.745 1.00 93.44 109 ASN A C 1
ATOM 859 O O . ASN A 1 109 ? -19.186 0.686 -9.857 1.00 93.44 109 ASN A O 1
ATOM 863 N N . LYS A 1 110 ? -19.666 -0.914 -8.342 1.00 93.44 110 LYS A N 1
ATOM 864 C CA . LYS A 1 110 ? -20.608 -1.664 -9.191 1.00 93.44 110 LYS A CA 1
ATOM 865 C C . LYS A 1 110 ? -21.759 -0.785 -9.682 1.00 93.44 110 LYS A C 1
ATOM 867 O O . LYS A 1 110 ? -22.097 -0.807 -10.858 1.00 93.44 110 LYS A O 1
ATOM 872 N N . ALA A 1 111 ? -22.316 0.054 -8.805 1.00 94.44 111 ALA A N 1
ATOM 87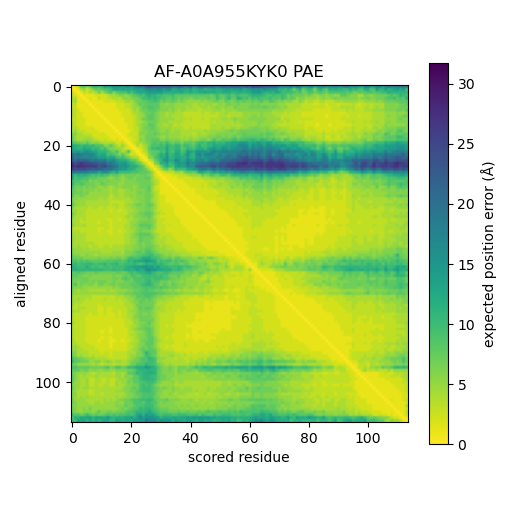3 C CA . ALA A 1 111 ? -23.367 1.006 -9.178 1.00 94.44 111 ALA A CA 1
ATOM 874 C C . ALA A 1 111 ? -22.911 2.062 -10.208 1.00 94.44 111 ALA A C 1
ATOM 876 O O . ALA A 1 111 ? -23.745 2.652 -10.887 1.00 94.44 111 ALA A O 1
ATOM 877 N N . ARG A 1 112 ? -21.599 2.310 -10.324 1.00 93.25 112 ARG A N 1
ATOM 878 C CA . ARG A 1 112 ? -20.995 3.224 -11.309 1.00 93.25 112 ARG A CA 1
ATOM 879 C C . ARG A 1 112 ? -20.577 2.525 -12.610 1.00 93.25 112 ARG A C 1
ATOM 881 O O . ARG A 1 112 ? -20.174 3.222 -13.533 1.00 93.25 112 ARG A O 1
ATOM 888 N N . GLY A 1 113 ? -20.671 1.195 -12.687 1.00 85.81 113 GLY A N 1
ATOM 889 C CA . GLY A 1 113 ? -20.284 0.413 -13.865 1.00 85.81 113 GLY A CA 1
ATOM 890 C C . GLY A 1 113 ? -18.798 0.044 -13.948 1.00 85.81 113 GLY A C 1
ATOM 891 O O . GLY A 1 113 ? -18.325 -0.225 -15.049 1.00 85.81 113 GLY A O 1
ATOM 892 N N . TYR A 1 114 ? -18.078 0.050 -12.819 1.00 62.97 114 TYR A N 1
ATOM 893 C CA . TYR A 1 114 ? -16.748 -0.570 -12.703 1.00 62.97 114 TYR A CA 1
ATOM 894 C C . TYR A 1 114 ? -16.854 -2.051 -12.338 1.00 62.97 114 TYR A C 1
ATOM 896 O O . TYR A 1 114 ? -17.779 -2.396 -11.559 1.00 62.97 114 TYR A O 1
#

Foldseek 3Di:
DQDPVNVVVLVVVLVVCLVCVCVVDPDNDDDLVRQLVVLVVQLVVLVVQLVLLVCLVVVVDPDPVSVVPRDVVSNVVSVVSNVSSVSNSCVSVPNPDVPVVVVVVVVVVVVVVD